Protein AF-A0A1V1PE80-F1 (afdb_monomer_lite)

pLDDT: mean 85.43, std 10.61, range [50.25, 96.69]

Structure (mmCIF, N/CA/C/O backbone):
data_AF-A0A1V1PE80-F1
#
_entry.id   AF-A0A1V1PE80-F1
#
loop_
_atom_site.group_PDB
_atom_site.id
_atom_site.type_symbol
_atom_site.label_atom_id
_atom_site.label_alt_id
_atom_site.label_comp_id
_atom_site.label_asym_id
_atom_site.label_entity_id
_atom_site.label_seq_id
_atom_site.pdbx_PDB_ins_code
_atom_site.Cartn_x
_atom_site.Cartn_y
_atom_site.Cartn_z
_atom_site.occupancy
_atom_site.B_iso_or_equiv
_atom_site.auth_seq_id
_atom_site.auth_comp_id
_atom_site.auth_asym_id
_atom_site.auth_atom_id
_atom_site.pdbx_PDB_model_num
ATOM 1 N N . MET A 1 1 ? -10.222 -2.856 1.497 1.00 91.62 1 MET A N 1
ATOM 2 C CA . MET A 1 1 ? -9.809 -1.969 0.394 1.00 91.62 1 MET A CA 1
ATOM 3 C C . MET A 1 1 ? -8.515 -2.501 -0.190 1.00 91.62 1 MET A C 1
ATOM 5 O O . MET A 1 1 ? -7.561 -2.691 0.555 1.00 91.62 1 MET A O 1
ATOM 9 N N . ILE A 1 2 ? -8.501 -2.768 -1.493 1.00 92.31 2 ILE A N 1
ATOM 10 C CA . ILE A 1 2 ? -7.290 -3.137 -2.232 1.00 92.31 2 ILE A CA 1
ATOM 11 C C . ILE A 1 2 ? -6.874 -1.910 -3.043 1.00 92.31 2 ILE A C 1
ATOM 13 O O . ILE A 1 2 ? -7.726 -1.295 -3.681 1.00 92.31 2 ILE A O 1
ATOM 17 N N . VAL A 1 3 ? -5.598 -1.542 -2.981 1.00 92.38 3 VAL A N 1
ATOM 18 C CA . VAL A 1 3 ? -5.034 -0.393 -3.699 1.00 92.38 3 VAL A CA 1
ATOM 19 C C . VAL A 1 3 ? -4.072 -0.919 -4.752 1.00 92.38 3 VAL A C 1
ATOM 21 O O . VAL A 1 3 ? -3.068 -1.515 -4.390 1.00 92.38 3 VAL A O 1
ATOM 24 N N . LEU A 1 4 ? -4.367 -0.703 -6.034 1.00 91.31 4 LEU A N 1
ATOM 25 C CA . LEU A 1 4 ? -3.463 -1.024 -7.141 1.00 91.31 4 LEU A CA 1
ATOM 26 C C . LEU A 1 4 ? -2.757 0.258 -7.595 1.00 91.31 4 LEU A C 1
ATOM 28 O O . LEU A 1 4 ? -3.423 1.220 -7.970 1.00 91.31 4 LEU A O 1
ATOM 32 N N . SER A 1 5 ? -1.428 0.286 -7.532 1.00 86.56 5 SER A N 1
ATOM 33 C CA . SER A 1 5 ? -0.620 1.470 -7.855 1.00 86.56 5 SER A CA 1
ATOM 34 C C . SER A 1 5 ? 0.783 1.062 -8.316 1.00 86.56 5 SER A C 1
ATOM 36 O O . SER A 1 5 ? 1.210 -0.070 -8.139 1.00 86.56 5 SER A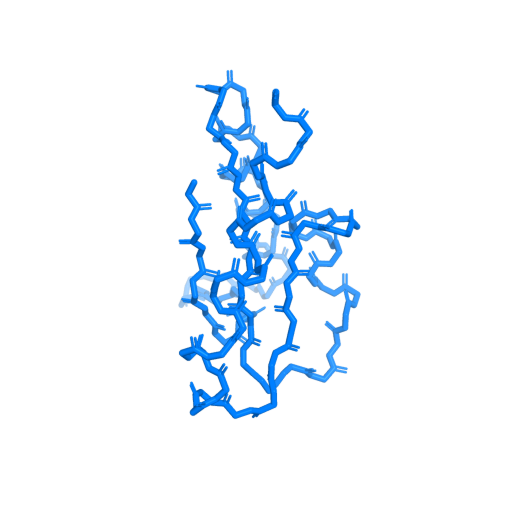 O 1
ATOM 38 N N . ASP A 1 6 ? 1.513 1.987 -8.921 1.00 83.00 6 ASP A N 1
ATOM 39 C CA . ASP A 1 6 ? 2.953 1.910 -9.177 1.00 83.00 6 ASP A CA 1
ATOM 40 C C . ASP A 1 6 ? 3.814 2.042 -7.904 1.00 83.00 6 ASP A C 1
ATOM 42 O O . ASP A 1 6 ? 5.025 1.867 -7.967 1.00 83.00 6 ASP A O 1
ATOM 46 N N . GLY A 1 7 ? 3.211 2.320 -6.741 1.00 76.56 7 GLY A N 1
ATOM 47 C CA . GLY A 1 7 ? 3.861 2.288 -5.426 1.00 76.56 7 GLY A CA 1
ATOM 48 C C . GLY A 1 7 ? 4.663 3.537 -5.073 1.00 76.56 7 GLY A C 1
ATOM 49 O O . GLY A 1 7 ? 5.270 3.581 -4.002 1.00 76.56 7 GLY A O 1
ATOM 50 N N . PHE A 1 8 ? 4.640 4.560 -5.929 1.00 76.50 8 PHE A N 1
ATOM 51 C CA . PHE A 1 8 ? 5.336 5.821 -5.709 1.00 76.50 8 PHE A CA 1
ATOM 52 C C . PHE A 1 8 ? 4.342 6.938 -5.372 1.00 76.50 8 PHE A C 1
ATOM 54 O O . PHE A 1 8 ? 3.805 7.572 -6.282 1.00 76.50 8 PHE A O 1
ATOM 61 N N . PRO A 1 9 ? 4.106 7.236 -4.081 1.00 70.50 9 PRO A N 1
ATOM 62 C CA . PRO A 1 9 ? 3.309 8.397 -3.715 1.00 70.50 9 PRO A CA 1
ATOM 63 C C . PRO A 1 9 ? 4.028 9.664 -4.187 1.00 70.50 9 PRO A C 1
ATOM 65 O O . PRO A 1 9 ? 5.123 9.990 -3.725 1.00 70.50 9 PRO A O 1
ATOM 68 N N . ASN A 1 10 ? 3.412 10.364 -5.134 1.00 66.25 10 ASN A N 1
ATOM 69 C CA . ASN A 1 10 ? 3.899 11.620 -5.681 1.00 66.25 10 ASN A CA 1
ATOM 70 C C . ASN A 1 10 ? 2.781 12.655 -5.594 1.00 66.25 10 ASN A C 1
ATOM 72 O O . ASN A 1 10 ? 1.636 12.369 -5.934 1.00 66.25 10 ASN A O 1
ATOM 76 N N . ASP A 1 11 ? 3.143 13.867 -5.194 1.00 62.81 11 ASP A N 1
ATOM 77 C CA . ASP A 1 11 ? 2.280 15.034 -5.295 1.00 62.81 11 ASP A CA 1
ATOM 78 C C . ASP A 1 11 ? 3.075 16.169 -5.948 1.00 62.81 11 ASP A C 1
ATOM 80 O O . ASP A 1 11 ? 4.269 16.344 -5.703 1.00 62.81 11 ASP A O 1
ATOM 84 N N . THR A 1 12 ? 2.404 16.933 -6.802 1.00 59.72 12 THR A N 1
ATOM 85 C CA . THR A 1 12 ? 2.954 18.084 -7.524 1.00 59.72 12 THR A CA 1
ATOM 86 C C . THR A 1 12 ? 3.380 19.227 -6.596 1.00 59.72 12 THR A C 1
ATOM 88 O O . THR A 1 12 ? 4.214 20.042 -6.987 1.00 59.72 12 THR A O 1
ATOM 91 N N . GLY A 1 13 ? 2.844 19.279 -5.369 1.00 61.78 13 GLY A N 1
ATOM 92 C CA . GLY A 1 13 ? 3.089 20.358 -4.406 1.00 61.78 13 GLY A CA 1
ATOM 93 C C . GLY A 1 13 ? 4.182 20.115 -3.356 1.00 61.78 13 GLY A C 1
ATOM 94 O O . GLY A 1 13 ? 4.559 21.064 -2.668 1.00 61.78 13 GLY A O 1
ATOM 95 N N . TYR A 1 14 ? 4.711 18.891 -3.203 1.00 62.25 14 TYR A N 1
ATOM 96 C CA . TYR A 1 14 ? 5.583 18.538 -2.068 1.00 62.25 14 TYR A CA 1
ATOM 97 C C . TYR A 1 14 ? 6.762 17.621 -2.436 1.00 62.25 14 TYR A C 1
ATOM 99 O O . TYR A 1 14 ? 6.754 16.905 -3.433 1.00 62.25 14 TYR A O 1
ATOM 107 N N . LYS A 1 15 ? 7.812 17.627 -1.596 1.00 63.50 15 LYS A N 1
ATOM 108 C CA . LYS A 1 15 ? 8.954 16.696 -1.704 1.00 63.50 15 LYS A CA 1
ATOM 109 C C . LYS A 1 15 ? 8.500 15.258 -1.404 1.00 63.50 15 LYS A C 1
ATOM 111 O O . LYS A 1 15 ? 7.655 15.060 -0.534 1.00 63.50 15 LYS A O 1
ATOM 116 N N . LYS A 1 16 ? 9.127 14.263 -2.050 1.00 66.94 16 LYS A N 1
ATOM 117 C CA . LYS A 1 16 ? 8.798 12.822 -1.940 1.00 66.94 16 LYS A CA 1
ATOM 118 C C . LYS A 1 16 ? 8.564 12.320 -0.505 1.00 66.94 16 LYS A C 1
ATOM 120 O O . LYS A 1 16 ? 7.613 11.583 -0.275 1.00 66.94 16 LYS A O 1
ATOM 125 N N . ASP A 1 17 ? 9.369 12.754 0.464 1.00 72.06 17 ASP A N 1
ATOM 126 C CA . ASP A 1 17 ? 9.253 12.278 1.854 1.00 72.06 17 ASP A CA 1
ATOM 127 C C . ASP A 1 17 ? 7.938 12.696 2.531 1.00 72.06 17 ASP A C 1
ATOM 129 O O . ASP A 1 17 ? 7.389 11.948 3.341 1.00 72.06 17 ASP A O 1
ATOM 133 N N . TYR A 1 18 ? 7.400 13.868 2.179 1.00 80.44 18 TYR A N 1
ATOM 134 C CA . TYR A 1 18 ? 6.108 14.326 2.693 1.00 80.44 18 TYR A CA 1
ATOM 135 C C . TYR A 1 18 ? 4.952 13.527 2.093 1.00 80.44 18 TYR A C 1
ATOM 137 O O . TYR A 1 18 ? 4.040 13.153 2.825 1.00 80.44 18 TYR A O 1
ATOM 145 N N . ALA A 1 19 ? 5.020 13.196 0.801 1.00 82.38 19 ALA A N 1
ATOM 146 C CA . ALA A 1 19 ? 4.002 12.377 0.144 1.00 82.38 19 ALA A CA 1
ATOM 147 C C . ALA A 1 19 ? 3.902 10.971 0.771 1.00 82.38 19 ALA A C 1
ATOM 149 O O . ALA A 1 19 ? 2.802 10.436 0.932 1.00 82.38 19 ALA A O 1
ATOM 150 N N . ILE A 1 20 ? 5.035 10.395 1.199 1.00 83.50 20 ILE A N 1
ATOM 151 C CA . ILE A 1 20 ? 5.063 9.120 1.935 1.00 83.50 20 ILE A CA 1
ATOM 152 C C . ILE A 1 20 ? 4.350 9.254 3.286 1.00 83.50 20 ILE A C 1
ATOM 154 O O . ILE A 1 20 ? 3.514 8.418 3.631 1.00 83.50 20 ILE A O 1
ATOM 158 N N . GLN A 1 21 ? 4.659 10.302 4.055 1.00 87.19 21 GLN A N 1
ATOM 159 C CA . GLN A 1 21 ? 4.046 10.515 5.370 1.00 87.19 21 GLN A CA 1
ATOM 160 C C . GLN A 1 21 ? 2.541 10.764 5.274 1.00 87.19 21 GLN A C 1
ATOM 162 O O . GLN A 1 21 ? 1.786 10.226 6.085 1.00 87.19 21 GLN A O 1
ATOM 167 N N . ASP A 1 22 ? 2.108 11.533 4.278 1.00 87.44 22 ASP A N 1
ATOM 168 C CA . ASP A 1 22 ? 0.697 11.840 4.069 1.00 87.44 22 ASP A CA 1
ATOM 169 C C . ASP A 1 22 ? -0.096 10.588 3.669 1.00 87.44 22 ASP A C 1
ATOM 171 O O . ASP A 1 22 ? -1.088 10.235 4.308 1.00 87.44 22 ASP A O 1
ATOM 175 N N . THR A 1 23 ? 0.431 9.810 2.718 1.00 88.94 23 THR A N 1
ATOM 176 C CA . THR A 1 23 ? -0.171 8.530 2.312 1.00 88.94 23 THR A CA 1
ATOM 177 C C . THR A 1 23 ? -0.238 7.550 3.485 1.00 88.94 23 THR A C 1
ATOM 179 O O . THR A 1 23 ? -1.267 6.913 3.721 1.00 88.94 23 THR A O 1
ATOM 182 N N . ARG A 1 24 ? 0.833 7.454 4.284 1.00 90.12 24 ARG A N 1
ATOM 183 C CA . ARG A 1 24 ? 0.852 6.633 5.500 1.00 90.12 24 ARG A CA 1
ATOM 184 C C . ARG A 1 24 ? -0.211 7.088 6.500 1.00 90.12 24 ARG A C 1
ATOM 186 O O . ARG A 1 24 ? -0.877 6.242 7.097 1.00 90.12 24 ARG A O 1
ATOM 193 N N . LYS A 1 25 ? -0.387 8.396 6.692 1.00 93.06 25 LYS A N 1
ATOM 194 C CA . LYS A 1 25 ? -1.415 8.940 7.585 1.00 93.06 25 LYS A CA 1
ATOM 195 C C . LYS A 1 25 ? -2.819 8.584 7.094 1.00 93.06 25 LYS A C 1
ATOM 197 O O . LYS A 1 25 ? -3.614 8.083 7.884 1.00 93.06 25 LYS A O 1
ATOM 202 N N . ALA A 1 26 ? -3.093 8.721 5.798 1.00 92.88 26 ALA A N 1
ATOM 203 C CA . ALA A 1 26 ? -4.366 8.313 5.206 1.00 92.88 26 ALA A CA 1
ATOM 204 C C . ALA A 1 26 ? -4.653 6.811 5.416 1.00 92.88 26 ALA A C 1
ATOM 206 O O . ALA A 1 26 ? -5.766 6.422 5.775 1.00 92.88 26 ALA A O 1
ATOM 207 N N . ILE A 1 27 ? -3.635 5.955 5.273 1.00 93.31 27 ILE A N 1
ATOM 208 C CA . ILE A 1 27 ? -3.743 4.517 5.562 1.00 93.31 27 ILE A CA 1
ATOM 209 C C . ILE A 1 27 ? -4.048 4.272 7.051 1.00 93.31 27 ILE A C 1
ATOM 211 O O . ILE A 1 27 ? -4.902 3.448 7.382 1.00 93.31 27 ILE A O 1
ATOM 215 N N . GLN A 1 28 ? -3.392 4.994 7.963 1.00 93.81 28 GLN A N 1
ATOM 216 C CA . GLN A 1 28 ? -3.663 4.899 9.402 1.00 93.81 28 GLN A CA 1
ATOM 217 C C . GLN A 1 28 ? -5.091 5.334 9.761 1.00 93.81 28 GLN A C 1
ATOM 219 O O . GLN A 1 28 ? -5.742 4.683 10.578 1.00 93.81 28 GLN A O 1
ATOM 224 N N . GLU A 1 29 ? -5.606 6.384 9.126 1.00 95.88 29 GLU A N 1
ATOM 225 C CA . GLU A 1 29 ? -6.991 6.833 9.288 1.00 95.88 29 GLU A CA 1
ATOM 226 C C . GLU A 1 29 ? -8.005 5.829 8.722 1.00 95.88 29 GLU A C 1
ATOM 228 O O . GLU A 1 29 ? -9.096 5.667 9.269 1.00 95.88 29 GLU A O 1
ATOM 233 N N . ALA A 1 30 ? -7.663 5.115 7.648 1.00 94.94 30 ALA A N 1
ATOM 234 C CA . ALA A 1 30 ? -8.484 4.013 7.157 1.00 94.94 30 ALA A CA 1
ATOM 235 C C . ALA A 1 30 ? -8.539 2.873 8.190 1.00 94.94 30 ALA A C 1
ATOM 237 O O . ALA A 1 30 ? -9.627 2.393 8.519 1.00 94.94 30 ALA A O 1
ATOM 238 N N . TYR A 1 31 ? -7.395 2.502 8.777 1.00 91.75 31 TYR A N 1
ATOM 239 C CA . TYR A 1 31 ? -7.357 1.491 9.836 1.00 91.75 31 TYR A CA 1
ATOM 240 C C . TYR A 1 31 ? -8.155 1.900 11.077 1.00 91.75 31 TYR A C 1
ATOM 242 O O . TYR A 1 31 ? -8.859 1.059 11.633 1.00 91.75 31 TYR A O 1
ATOM 250 N N . SER A 1 32 ? -8.104 3.169 11.499 1.00 94.50 32 SER A N 1
ATOM 251 C CA . SER A 1 32 ? -8.890 3.641 12.652 1.00 94.50 32 SER A CA 1
ATOM 252 C C . SER A 1 32 ? -10.402 3.586 12.406 1.00 94.50 32 SER A C 1
ATOM 254 O O . SER A 1 32 ? -11.176 3.473 13.354 1.00 94.50 32 SER A O 1
ATOM 256 N N . LYS A 1 33 ? -10.826 3.581 11.136 1.00 96.69 33 LYS A N 1
ATOM 257 C CA . LYS A 1 33 ? -12.214 3.364 10.698 1.00 96.69 33 LYS A CA 1
ATOM 258 C C . LYS A 1 33 ? -12.563 1.883 10.485 1.00 96.69 33 LYS A C 1
ATOM 260 O O . LYS A 1 33 ? -13.621 1.581 9.943 1.00 96.69 33 LYS A O 1
ATOM 265 N N . GLY A 1 34 ? -11.679 0.955 10.858 1.00 93.06 34 GLY A N 1
ATOM 266 C CA . GLY A 1 34 ? -11.858 -0.485 10.641 1.00 93.06 34 GLY A CA 1
ATOM 267 C C . GLY A 1 34 ? -11.653 -0.932 9.188 1.00 93.06 34 GLY A C 1
ATOM 268 O O . GLY A 1 34 ? -11.837 -2.106 8.868 1.00 93.06 34 GLY A O 1
ATOM 269 N N . ILE A 1 35 ? -11.235 -0.035 8.292 1.00 93.25 35 ILE A N 1
ATOM 270 C CA . ILE A 1 35 ? -11.018 -0.355 6.882 1.00 93.25 35 ILE A CA 1
ATOM 271 C C . ILE A 1 35 ? -9.650 -1.014 6.740 1.00 93.25 35 ILE A C 1
ATOM 273 O O . ILE A 1 35 ? -8.609 -0.408 6.984 1.00 93.25 35 ILE A O 1
ATOM 277 N N . HIS A 1 36 ? -9.645 -2.273 6.313 1.00 90.94 36 HIS A N 1
ATOM 278 C CA . HIS A 1 36 ? -8.408 -2.976 5.995 1.00 90.94 36 HIS A CA 1
ATOM 279 C C . HIS A 1 36 ? -7.879 -2.497 4.643 1.00 90.94 36 HIS A C 1
ATOM 281 O O . HIS A 1 36 ? -8.620 -2.484 3.656 1.00 90.94 36 HIS A O 1
ATOM 287 N N . VAL A 1 37 ? -6.607 -2.108 4.595 1.00 93.00 37 VAL A N 1
ATOM 288 C CA . VAL A 1 37 ? -5.917 -1.648 3.387 1.00 93.00 37 VAL A CA 1
ATOM 289 C C . VAL A 1 37 ? -4.857 -2.673 2.996 1.00 93.00 37 VAL A C 1
ATOM 291 O O . VAL A 1 37 ? -4.081 -3.106 3.845 1.00 93.00 37 VAL A O 1
ATOM 294 N N . HIS A 1 38 ? -4.830 -3.056 1.721 1.00 93.44 38 HIS A N 1
ATOM 295 C CA . HIS A 1 38 ? -3.806 -3.930 1.158 1.00 93.44 38 HIS A CA 1
ATOM 296 C C . HIS A 1 38 ? -3.317 -3.375 -0.182 1.00 93.44 38 HIS A C 1
ATOM 298 O O . HIS A 1 38 ? -4.130 -3.120 -1.071 1.00 93.44 38 HIS A O 1
ATOM 304 N N . GLY A 1 39 ? -2.009 -3.158 -0.313 1.00 93.25 39 GLY A N 1
ATOM 305 C CA . GLY A 1 39 ? -1.405 -2.626 -1.536 1.00 93.25 39 GLY A CA 1
ATOM 306 C C . GLY A 1 39 ? -1.058 -3.726 -2.537 1.00 93.25 39 GLY A C 1
ATOM 307 O O . GLY A 1 39 ? -0.542 -4.768 -2.160 1.00 93.25 39 GLY A O 1
ATOM 308 N N . ILE A 1 40 ? -1.289 -3.498 -3.821 1.00 93.81 40 ILE A N 1
ATOM 309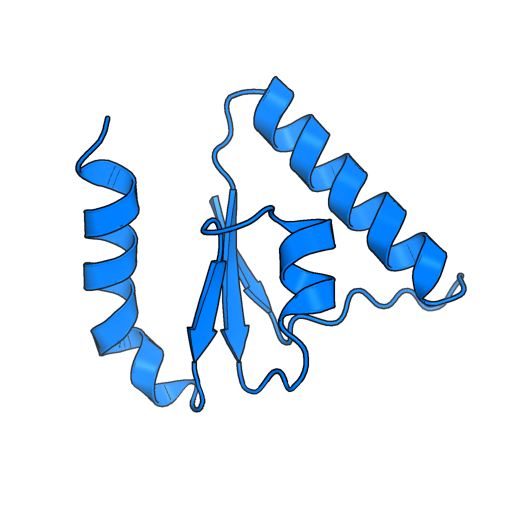 C CA . ILE A 1 40 ? -0.732 -4.286 -4.918 1.00 93.81 40 ILE A CA 1
ATOM 310 C C . ILE A 1 40 ? 0.072 -3.315 -5.766 1.00 93.81 40 ILE A C 1
ATOM 312 O O . ILE A 1 40 ? -0.451 -2.296 -6.215 1.00 93.81 40 ILE A O 1
ATOM 316 N N . THR A 1 41 ? 1.358 -3.601 -5.926 1.00 91.44 41 THR A N 1
ATOM 317 C CA . THR A 1 41 ? 2.282 -2.734 -6.650 1.00 91.44 41 THR A CA 1
ATOM 318 C C . THR A 1 41 ? 2.872 -3.436 -7.855 1.00 91.44 41 THR A C 1
ATOM 320 O O . THR A 1 41 ? 3.247 -4.599 -7.754 1.00 91.44 41 THR A O 1
ATOM 323 N N . VAL A 1 42 ? 2.977 -2.735 -8.981 1.00 87.88 42 VAL A N 1
ATOM 324 C CA . VAL A 1 42 ? 3.576 -3.272 -10.207 1.00 87.88 42 VAL A CA 1
ATOM 325 C C . VAL A 1 42 ? 4.988 -2.722 -10.366 1.00 87.88 42 VAL A C 1
ATOM 327 O O . VAL A 1 42 ? 5.177 -1.509 -10.339 1.00 87.88 42 VAL A O 1
ATOM 330 N N . ASN A 1 43 ? 5.961 -3.609 -10.581 1.00 75.88 43 ASN A N 1
ATOM 331 C CA . ASN A 1 43 ? 7.318 -3.266 -11.009 1.00 75.88 43 ASN A CA 1
ATOM 332 C C . ASN A 1 43 ? 8.036 -2.257 -10.083 1.00 75.88 43 ASN A C 1
ATOM 334 O O . ASN A 1 43 ? 8.583 -1.246 -10.529 1.00 75.88 43 ASN A O 1
ATOM 338 N N . LEU A 1 44 ? 8.028 -2.531 -8.772 1.00 76.94 44 LEU A N 1
ATOM 339 C CA . LEU A 1 44 ? 8.712 -1.697 -7.784 1.00 76.94 44 LEU A CA 1
ATOM 340 C C . LEU A 1 44 ? 10.066 -2.282 -7.383 1.00 76.94 44 LEU A C 1
ATOM 342 O O . LEU A 1 44 ? 10.169 -3.428 -6.957 1.00 76.94 44 LEU A O 1
ATOM 346 N N . SER A 1 45 ? 11.099 -1.448 -7.421 1.00 65.69 45 SER A N 1
ATOM 347 C CA . SER A 1 45 ? 12.471 -1.818 -7.062 1.00 65.69 45 SER A CA 1
ATOM 348 C C . SER A 1 45 ? 12.795 -1.691 -5.565 1.00 65.69 45 SER A C 1
ATOM 350 O O . SER A 1 45 ? 13.846 -2.164 -5.137 1.00 65.69 45 SER A O 1
ATOM 352 N N . SER A 1 46 ? 11.922 -1.090 -4.740 1.00 71.62 46 SER A N 1
ATOM 353 C CA . SER A 1 46 ? 12.196 -0.856 -3.311 1.00 71.62 46 SER A CA 1
ATOM 354 C C . SER A 1 46 ? 11.044 -1.246 -2.381 1.00 71.62 46 SER A C 1
ATOM 356 O O . SER A 1 46 ? 10.096 -0.494 -2.165 1.00 71.62 46 SER A O 1
ATOM 358 N N . HIS A 1 47 ? 11.186 -2.396 -1.719 1.00 78.19 47 HIS A N 1
ATOM 359 C CA . HIS A 1 47 ? 10.272 -2.853 -0.663 1.00 78.19 47 HIS A CA 1
ATOM 360 C C . HIS A 1 47 ? 10.269 -1.960 0.590 1.00 78.19 47 HIS A C 1
ATOM 362 O O . HIS A 1 47 ? 9.319 -2.003 1.372 1.00 78.19 47 HIS A O 1
ATOM 368 N N . ALA A 1 48 ? 11.321 -1.163 0.811 1.00 82.19 48 ALA A N 1
ATOM 369 C CA . ALA A 1 48 ? 11.440 -0.323 2.003 1.00 82.19 48 ALA A CA 1
ATOM 370 C C . ALA A 1 48 ? 10.312 0.719 2.075 1.00 82.19 48 ALA A C 1
ATOM 372 O O . ALA A 1 48 ? 9.658 0.842 3.106 1.00 82.19 48 ALA A O 1
ATOM 373 N N . GLN A 1 49 ? 10.005 1.373 0.953 1.00 79.81 49 GLN A N 1
ATOM 374 C CA . GLN A 1 49 ? 8.955 2.395 0.892 1.00 79.81 49 GLN A CA 1
ATOM 375 C C . GLN A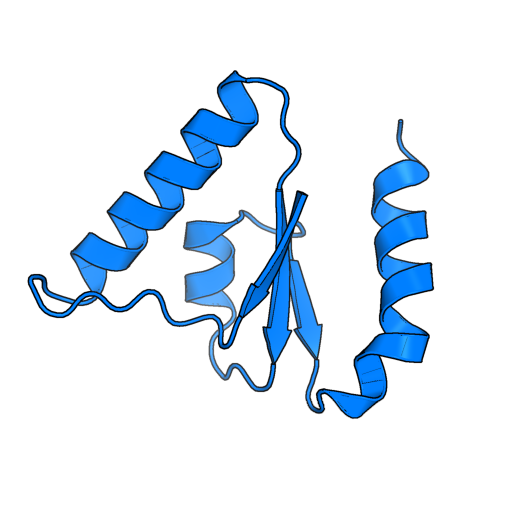 1 49 ? 7.557 1.800 1.109 1.00 79.81 49 GLN A C 1
ATOM 377 O O . GLN A 1 49 ? 6.748 2.362 1.843 1.00 79.81 49 GLN A O 1
ATOM 382 N N . LEU A 1 50 ? 7.277 0.620 0.546 1.00 87.81 50 LEU A N 1
ATOM 383 C CA . LEU A 1 50 ? 5.996 -0.063 0.765 1.00 87.81 50 LEU A CA 1
ATOM 384 C C . LEU A 1 50 ? 5.815 -0.505 2.218 1.00 87.81 50 LEU A C 1
ATOM 386 O O . LEU A 1 50 ? 4.707 -0.423 2.751 1.00 87.81 50 LEU A O 1
ATOM 390 N N . ASN A 1 51 ? 6.895 -0.938 2.877 1.00 88.88 51 ASN A N 1
ATOM 391 C CA . ASN A 1 51 ? 6.862 -1.238 4.306 1.00 88.88 51 ASN A CA 1
ATOM 392 C C . ASN A 1 51 ? 6.521 0.009 5.134 1.00 88.88 51 ASN A C 1
ATOM 394 O O . ASN A 1 51 ? 5.744 -0.109 6.080 1.00 88.88 51 ASN A O 1
ATOM 398 N N . ASP A 1 52 ? 7.054 1.179 4.775 1.00 87.62 52 ASP A N 1
ATOM 399 C CA . ASP A 1 52 ? 6.766 2.435 5.475 1.00 87.62 52 ASP A CA 1
ATOM 400 C C . ASP A 1 52 ? 5.316 2.902 5.284 1.00 87.62 52 ASP A C 1
ATOM 402 O O . ASP A 1 52 ? 4.726 3.457 6.214 1.00 87.62 52 ASP A O 1
ATOM 406 N N . LEU A 1 53 ? 4.736 2.652 4.105 1.00 88.25 53 LEU A N 1
ATOM 407 C CA . LEU A 1 53 ? 3.363 3.027 3.754 1.00 88.25 53 LEU A CA 1
ATOM 408 C C . LEU A 1 53 ? 2.319 2.080 4.350 1.00 88.25 53 LEU A C 1
ATOM 410 O O . LEU A 1 53 ? 1.447 2.495 5.114 1.00 88.25 53 LEU A O 1
ATOM 414 N N . TYR A 1 54 ? 2.393 0.802 3.982 1.00 89.94 54 TYR A N 1
ATOM 415 C CA . TYR A 1 54 ? 1.356 -0.182 4.291 1.00 89.94 54 TYR A CA 1
ATOM 416 C C . TYR A 1 54 ? 1.640 -0.942 5.585 1.00 89.94 54 TYR A C 1
ATOM 418 O O . TYR A 1 54 ? 0.708 -1.388 6.258 1.00 89.94 54 TYR A O 1
ATOM 426 N N . GLY A 1 55 ? 2.913 -1.078 5.955 1.00 88.75 55 GLY A N 1
ATOM 427 C CA . GLY A 1 55 ? 3.373 -2.011 6.974 1.00 88.75 55 GLY A CA 1
ATOM 428 C C . GLY A 1 55 ? 3.752 -3.371 6.383 1.00 88.75 55 GLY A C 1
ATOM 429 O O . GLY A 1 55 ? 3.265 -3.799 5.333 1.00 88.75 55 GLY A O 1
ATOM 430 N N . LYS A 1 56 ? 4.643 -4.075 7.087 1.00 87.31 56 LYS A N 1
ATOM 431 C CA . LYS A 1 56 ? 5.168 -5.377 6.658 1.00 87.31 56 LYS A CA 1
ATOM 432 C C . LYS A 1 56 ? 4.034 -6.388 6.447 1.00 87.31 56 LYS A C 1
ATOM 434 O O . LYS A 1 56 ? 3.210 -6.593 7.335 1.00 87.31 56 LYS A O 1
ATOM 439 N N . GLY A 1 57 ? 4.022 -7.033 5.279 1.00 87.50 57 GLY A N 1
ATOM 440 C CA . GLY A 1 57 ? 3.051 -8.078 4.928 1.00 87.50 57 GLY A CA 1
ATOM 441 C C . GLY A 1 57 ? 1.664 -7.573 4.514 1.00 87.50 57 GLY A C 1
ATOM 442 O O . GLY A 1 57 ? 0.765 -8.384 4.323 1.00 87.50 57 GLY A O 1
ATOM 443 N N . LYS A 1 58 ? 1.469 -6.256 4.365 1.00 91.06 58 LYS A N 1
ATOM 444 C CA . LYS A 1 58 ? 0.191 -5.661 3.930 1.00 91.06 58 LYS A CA 1
ATOM 445 C C . LYS A 1 58 ? 0.206 -5.192 2.473 1.00 91.06 58 LYS A C 1
ATOM 447 O O . LYS A 1 58 ? -0.564 -4.310 2.093 1.00 91.06 58 LYS A O 1
ATOM 452 N N . TYR A 1 59 ? 1.092 -5.768 1.670 1.00 92.81 59 TYR A N 1
ATOM 453 C CA . TYR A 1 59 ? 1.160 -5.511 0.243 1.00 92.81 59 TYR A CA 1
ATOM 454 C C . TYR A 1 59 ? 1.704 -6.718 -0.527 1.00 92.81 59 TYR A C 1
ATOM 456 O O . TYR A 1 59 ? 2.380 -7.576 0.044 1.00 92.81 59 TYR A O 1
ATOM 464 N N . HIS A 1 60 ? 1.452 -6.722 -1.832 1.00 92.75 60 HIS A N 1
ATOM 465 C CA . HIS A 1 60 ? 2.035 -7.612 -2.830 1.00 92.75 60 HIS A CA 1
ATOM 466 C C . HIS A 1 60 ? 2.735 -6.795 -3.914 1.00 92.75 60 HIS A C 1
ATOM 468 O O . HIS A 1 60 ? 2.280 -5.706 -4.265 1.00 92.75 60 HIS A O 1
ATOM 474 N N . VAL A 1 61 ? 3.839 -7.320 -4.441 1.00 91.75 61 VAL A N 1
ATOM 475 C CA . VAL A 1 61 ? 4.541 -6.742 -5.593 1.00 91.75 61 VAL A CA 1
ATOM 476 C C . VAL A 1 61 ? 4.487 -7.758 -6.720 1.00 91.75 61 VAL A C 1
ATOM 478 O O . VAL A 1 61 ? 4.927 -8.890 -6.537 1.00 91.75 61 VAL A O 1
ATOM 481 N N . ILE A 1 62 ? 3.942 -7.347 -7.858 1.00 91.69 62 ILE A N 1
ATOM 482 C CA . ILE A 1 62 ? 3.911 -8.125 -9.098 1.00 91.69 62 ILE A CA 1
ATOM 483 C C . ILE A 1 62 ? 4.861 -7.503 -10.113 1.00 91.69 62 ILE A C 1
ATOM 485 O O . ILE A 1 62 ? 5.132 -6.298 -10.069 1.00 91.69 62 ILE A O 1
ATOM 489 N N . SER A 1 63 ? 5.391 -8.326 -11.011 1.00 89.38 63 SER A N 1
ATOM 490 C CA . SER A 1 63 ? 6.350 -7.855 -12.017 1.00 89.38 63 SER A CA 1
ATOM 491 C C . SER A 1 63 ? 5.629 -7.360 -13.269 1.00 89.38 63 SER A C 1
ATOM 493 O O . SER A 1 63 ? 6.023 -6.344 -13.841 1.00 89.38 63 SER A O 1
ATOM 495 N N . ASP A 1 64 ? 4.530 -8.023 -13.630 1.00 89.62 64 ASP A N 1
ATOM 496 C CA . ASP A 1 64 ? 3.668 -7.675 -14.755 1.00 89.62 64 ASP A CA 1
ATOM 497 C C . ASP A 1 64 ? 2.193 -7.574 -14.319 1.00 89.62 64 ASP A C 1
ATOM 499 O O . ASP A 1 64 ? 1.691 -8.373 -13.530 1.00 89.62 64 ASP A O 1
ATOM 503 N N . VAL A 1 65 ? 1.469 -6.591 -14.860 1.00 89.38 65 VAL A N 1
ATOM 504 C CA . VAL A 1 65 ? 0.023 -6.400 -14.638 1.00 89.38 65 VAL A CA 1
ATOM 505 C C . VAL A 1 65 ? -0.782 -7.631 -15.068 1.00 89.38 65 VAL A C 1
ATOM 507 O O . VAL A 1 65 ? -1.828 -7.921 -14.490 1.00 89.38 65 VAL A O 1
ATOM 510 N N . THR A 1 66 ? -0.297 -8.374 -16.061 1.00 93.75 66 THR A N 1
ATOM 511 C CA . THR A 1 66 ? -0.916 -9.609 -16.555 1.00 93.75 66 THR A CA 1
ATOM 512 C C . THR A 1 66 ? -0.938 -10.736 -15.522 1.00 93.75 66 THR A C 1
ATOM 514 O O . THR A 1 66 ? -1.736 -11.654 -15.678 1.00 93.75 66 THR A O 1
ATOM 517 N N . GLU A 1 67 ? -0.160 -10.648 -14.437 1.00 93.25 67 GLU A N 1
ATOM 518 C CA . GLU A 1 67 ? -0.205 -11.596 -13.313 1.00 93.25 67 GLU A CA 1
ATOM 519 C C . GLU A 1 67 ? -1.425 -11.374 -12.396 1.00 93.25 67 GLU A C 1
ATOM 521 O O . GLU A 1 67 ? -1.776 -12.248 -11.601 1.00 93.25 67 GLU A O 1
ATOM 526 N N . LEU A 1 68 ? -2.096 -10.215 -12.478 1.00 92.94 68 LEU A N 1
ATOM 527 C CA . LEU A 1 68 ? -3.211 -9.865 -11.587 1.00 92.94 68 LEU A CA 1
ATOM 528 C C . LEU A 1 68 ? -4.350 -10.893 -11.555 1.00 92.94 68 LEU A C 1
ATOM 530 O O . LEU A 1 68 ? -4.809 -11.186 -10.449 1.00 92.94 68 LEU A O 1
ATOM 534 N N . PRO A 1 69 ? -4.839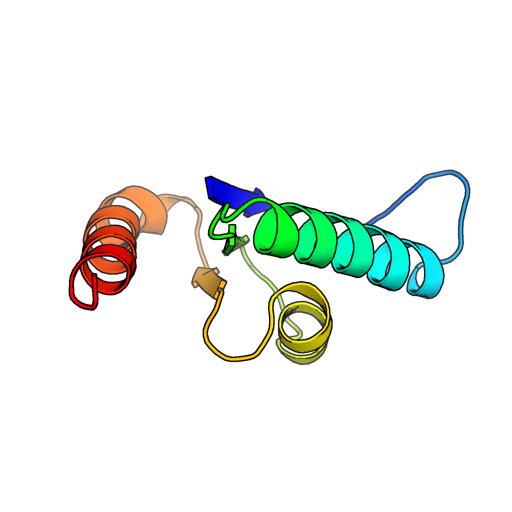 -11.440 -12.688 1.00 94.88 69 PRO A N 1
ATOM 535 C CA . PRO A 1 69 ? -5.929 -12.413 -12.670 1.00 94.88 69 PRO A CA 1
ATOM 536 C C . PRO A 1 69 ? -5.612 -13.650 -11.821 1.00 94.88 69 PRO A C 1
ATOM 538 O O . PRO A 1 69 ? -6.500 -14.149 -11.133 1.00 94.88 69 PRO A O 1
ATOM 541 N N . ASP A 1 70 ? -4.350 -14.085 -11.807 1.00 95.12 70 ASP A N 1
ATOM 542 C CA . ASP A 1 70 ? -3.901 -15.248 -11.040 1.00 95.12 70 ASP A CA 1
ATOM 543 C C . ASP A 1 70 ? -3.584 -14.889 -9.579 1.00 95.12 70 ASP A C 1
ATOM 545 O O . ASP A 1 70 ? -3.861 -15.667 -8.662 1.00 95.12 70 ASP A O 1
ATOM 549 N N . GLN A 1 71 ? -3.039 -13.693 -9.330 1.00 93.25 71 GLN A N 1
ATOM 550 C CA . GLN A 1 71 ? -2.654 -13.248 -7.985 1.00 93.25 71 GLN A CA 1
ATOM 551 C C . GLN A 1 71 ? -3.842 -12.773 -7.140 1.00 93.25 71 GLN A C 1
ATOM 553 O O . GLN A 1 71 ? -3.883 -13.023 -5.934 1.00 93.25 71 GLN A O 1
ATOM 558 N N . LEU A 1 72 ? -4.833 -12.104 -7.737 1.00 93.19 72 LEU A N 1
ATOM 559 C CA . LEU A 1 72 ? -5.963 -11.523 -7.004 1.00 93.19 72 LEU A CA 1
ATOM 560 C C . LEU A 1 72 ? -6.747 -12.549 -6.164 1.00 93.19 72 LEU A C 1
ATOM 562 O O . LEU A 1 72 ? -7.012 -12.247 -4.996 1.00 93.19 72 LEU A O 1
ATOM 566 N N . PRO A 1 73 ? -7.084 -13.756 -6.667 1.00 93.94 73 PRO A N 1
ATOM 567 C CA . PRO A 1 73 ? -7.730 -14.787 -5.857 1.00 93.94 73 PRO A CA 1
ATOM 568 C C . PRO A 1 73 ? -6.891 -15.211 -4.645 1.00 93.94 73 PRO A C 1
ATOM 570 O O . PRO A 1 73 ? -7.428 -15.379 -3.550 1.00 93.94 73 PRO A O 1
ATOM 573 N N . ILE A 1 74 ? -5.571 -15.341 -4.817 1.00 92.75 74 ILE A N 1
ATOM 574 C CA . ILE A 1 74 ? -4.637 -15.731 -3.751 1.00 92.75 74 ILE A CA 1
ATOM 575 C C . ILE A 1 74 ? -4.575 -14.639 -2.681 1.00 92.75 74 ILE A C 1
ATOM 577 O O . ILE A 1 74 ? -4.688 -14.931 -1.489 1.00 92.75 74 ILE A O 1
ATOM 581 N N . ILE A 1 75 ? -4.443 -13.379 -3.100 1.00 91.19 75 ILE A N 1
ATOM 582 C CA . ILE A 1 75 ? -4.419 -12.213 -2.210 1.00 91.19 75 ILE A CA 1
ATOM 583 C C . ILE A 1 75 ? -5.734 -12.119 -1.434 1.00 91.19 75 ILE A C 1
ATOM 585 O O . ILE A 1 75 ? -5.730 -11.978 -0.212 1.00 91.19 75 ILE A O 1
ATOM 589 N N . TYR A 1 76 ? -6.872 -12.255 -2.117 1.00 91.25 76 TYR A N 1
ATOM 590 C CA . TYR A 1 76 ? -8.182 -12.211 -1.474 1.00 91.25 76 TYR A CA 1
ATOM 591 C C . TYR A 1 76 ? -8.366 -13.347 -0.458 1.00 91.25 76 TYR A C 1
ATOM 593 O O . TYR A 1 76 ? -8.846 -13.115 0.654 1.00 91.25 76 TYR A O 1
ATOM 601 N N . TYR A 1 77 ? -7.926 -14.561 -0.797 1.00 91.50 77 TYR A N 1
ATOM 602 C CA . TYR A 1 77 ? -7.922 -15.688 0.131 1.00 91.50 77 TYR A CA 1
ATOM 603 C C . TYR A 1 77 ? -7.062 -15.401 1.371 1.00 91.50 77 TYR A C 1
ATOM 605 O O . TYR A 1 77 ? -7.521 -15.597 2.493 1.00 91.50 77 TYR A O 1
ATOM 613 N N . GLN A 1 78 ? -5.845 -14.874 1.206 1.00 88.12 78 GLN A N 1
ATOM 614 C CA . GLN A 1 78 ? -4.976 -14.504 2.332 1.00 88.12 78 GLN A CA 1
ATOM 615 C C . GLN A 1 78 ? -5.610 -13.442 3.241 1.00 88.12 78 GLN A C 1
ATOM 617 O O . GLN A 1 78 ? -5.470 -13.519 4.460 1.00 88.12 78 GLN A O 1
ATOM 622 N N . LEU A 1 79 ? -6.328 -12.479 2.658 1.00 87.25 79 LEU A N 1
ATOM 623 C CA . LEU A 1 79 ? -7.008 -11.414 3.396 1.00 87.25 79 LEU A CA 1
ATOM 624 C C . LEU A 1 79 ? -8.234 -11.895 4.182 1.00 87.25 79 LEU A C 1
ATOM 626 O O . LEU A 1 79 ? -8.590 -11.270 5.175 1.00 87.25 79 LEU A O 1
ATOM 630 N N . THR A 1 80 ? -8.882 -12.975 3.743 1.00 89.62 80 THR A N 1
ATOM 631 C CA . THR A 1 80 ? -10.137 -13.474 4.333 1.00 89.62 80 THR A CA 1
ATOM 632 C C . THR A 1 80 ? -9.955 -14.713 5.205 1.00 89.62 80 THR A C 1
ATOM 634 O O . THR A 1 80 ? -10.800 -14.986 6.047 1.00 89.62 80 THR A O 1
ATOM 637 N N . LYS A 1 81 ? -8.842 -15.442 5.066 1.00 82.50 81 LYS A N 1
ATOM 638 C CA . L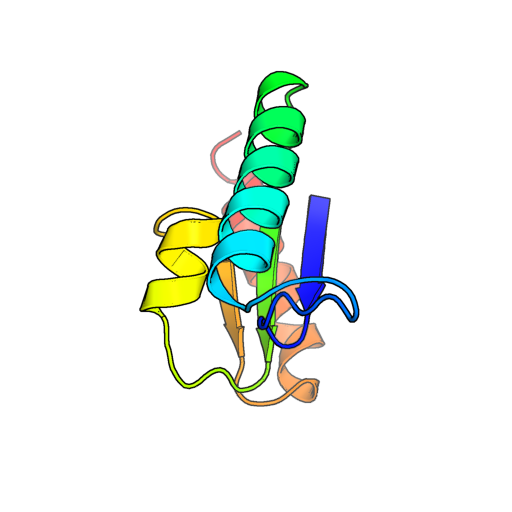YS A 1 81 ? -8.565 -16.675 5.822 1.00 82.50 81 LYS A CA 1
ATOM 639 C C . LYS A 1 81 ? -8.433 -16.474 7.340 1.00 82.50 81 LYS A C 1
ATOM 641 O O . LYS A 1 81 ? -8.623 -17.431 8.083 1.00 82.50 81 LYS A O 1
ATOM 646 N N . SER A 1 82 ? -8.076 -15.272 7.789 1.00 57.84 82 SER A N 1
ATOM 647 C CA . SER A 1 82 ? -7.820 -14.960 9.206 1.00 57.84 82 SER A CA 1
ATOM 648 C C . SER A 1 82 ? -8.872 -14.032 9.827 1.00 57.84 82 SER A C 1
ATOM 650 O O . SER A 1 82 ? -8.595 -13.432 10.866 1.00 57.84 82 SER A O 1
ATOM 652 N N . VAL A 1 83 ? -10.032 -13.882 9.176 1.00 50.25 83 VAL A N 1
ATOM 653 C CA . VAL A 1 83 ? -11.212 -13.199 9.734 1.00 50.25 83 VAL A CA 1
ATOM 654 C C . VAL A 1 83 ? -12.105 -14.214 10.433 1.00 50.25 83 VAL A C 1
ATOM 656 O O . VAL A 1 83 ? -12.317 -15.299 9.849 1.00 50.25 83 VAL A O 1
#

Foldseek 3Di:
DEAEDQLQQDDPPDDRVVSLVVLQVVLVVCVVVVHQYAYEHECDPDPPSVCSRRNPPRYHYDDDPVCCVVVVVVVVCVVPVVD

Sequence (83 aa):
MIVLSDGFPNDTGYKKDYAIQDTRKAIQEAYSKGIHVHGITVNLSSHAQLNDLYGKGKYHVISDVTELPDQLPIIYYQLTKSV

Radius of g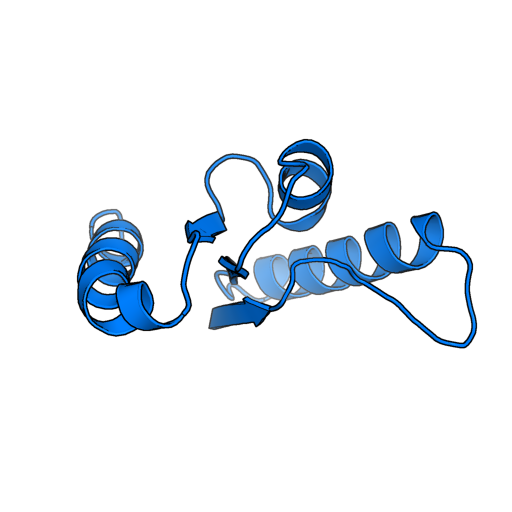yration: 13.15 Å; chains: 1; bounding box: 25×37×29 Å

Organism: NCBI:txid890399

Secondary structure (DSSP, 8-state):
-EEEE-S----TTS-HHHHHHHHHHHHHHHHHTT---EEEEES-S-HHHHHHHH-TTSEEEES-GGGHHHHHHHHHHHHHTT-

InterPro domains:
  IPR036465 von Willebrand factor A-like domain superfamily [G3DSA:3.40.50.410] (1-81)
  IPR036465 von Willebrand factor A-like domain superfamily [SSF53300] (1-75)
  IPR051928 NorD/CobT [PTHR41248] (2-81)